Protein AF-A0A258QLQ8-F1 (afdb_monomer_lite)

Radius of gyration: 16.84 Å; chains: 1; bounding box: 37×33×63 Å

Sequence (157 aa):
RLNFAMDTLRATAEANAALDSVLHQFACALLNATERTAEQVVALVHQHFAVDAAQLIAIESLNHPTQHLLEGWLASRAPLCGRLSEAQRRALFGAALPDTGSAALIAIGSNLAKPRWILALGRITPDGFNPSQGTLFLTQIGELVTAYLTCEHTSAS

Foldseek 3Di:
DVVVVVVVVVVLVVVVVLLVVLLVVLLVLLVPDPDLDQVSLQVSCVVRDPFQDKGKAFLVPADPVLNVVCVVVLVVQAKDKFQDDPVNCCRPPNPSEDNLKIKIWGFAEDPVDRGGIIIITIDNHRCRGPCVSPRVSVVSSRVSSNCSNPPPPPPPD

Secondary structure (DSSP, 8-state):
-HHHHHHHHHHHHHHHHHHHHHHHHHHHHHHH-S---HHHHHHHHHHHS--SEEEEEEGGGS-HHHHHHHHHHHHH-PPEEEPPPHHHHHHHHTTSS-TT-EEEEEEES-TTS---EEEEEEESSTTTT-GGG-SHHHHHHHHHHHHHHH-------

Structure (mmCIF, N/CA/C/O backbone):
data_AF-A0A258QLQ8-F1
#
_entry.id   AF-A0A258QLQ8-F1
#
loop_
_atom_site.group_PDB
_atom_site.id
_atom_site.type_symbol
_atom_site.label_atom_id
_atom_site.label_alt_id
_atom_site.label_comp_id
_atom_site.label_asym_id
_atom_site.label_entity_id
_atom_site.label_seq_id
_atom_site.pdbx_PDB_ins_code
_atom_site.Cartn_x
_atom_site.Cartn_y
_atom_site.Cartn_z
_atom_site.occupancy
_atom_site.B_iso_or_equiv
_atom_site.auth_seq_id
_atom_site.auth_comp_id
_atom_site.auth_asym_id
_atom_site.auth_atom_id
_atom_site.pdbx_PDB_model_num
ATOM 1 N N . ARG A 1 1 ? -10.681 16.824 -34.901 1.00 41.22 1 ARG A N 1
ATOM 2 C CA . ARG A 1 1 ? -9.644 17.044 -33.859 1.00 41.22 1 ARG A CA 1
ATOM 3 C C . ARG A 1 1 ? -10.246 17.413 -32.494 1.00 41.22 1 ARG A C 1
ATOM 5 O O . ARG A 1 1 ? -9.791 16.824 -31.529 1.00 41.22 1 ARG A O 1
ATOM 12 N N . LEU A 1 2 ? -11.287 18.261 -32.395 1.00 35.50 2 LEU A N 1
ATOM 13 C CA . LEU A 1 2 ? -11.987 18.531 -31.118 1.00 35.50 2 LEU A CA 1
ATOM 14 C C . LEU A 1 2 ? -12.692 17.301 -30.499 1.00 35.50 2 LEU A C 1
ATOM 16 O O . LEU A 1 2 ? -12.556 17.077 -29.303 1.00 35.50 2 LEU A O 1
ATOM 20 N N . ASN A 1 3 ? -13.363 16.463 -31.300 1.00 26.86 3 ASN A N 1
ATOM 21 C CA . ASN A 1 3 ? -14.096 15.297 -30.770 1.00 26.86 3 ASN A CA 1
ATOM 22 C C . ASN A 1 3 ? -13.189 14.236 -30.123 1.00 26.86 3 ASN A C 1
ATOM 24 O O . ASN A 1 3 ? -13.559 13.656 -29.114 1.00 26.86 3 ASN A O 1
ATOM 28 N N . PHE A 1 4 ? -11.968 14.045 -30.635 1.00 31.41 4 PHE A N 1
ATOM 29 C CA . PHE A 1 4 ? -11.013 13.087 -30.063 1.00 31.41 4 PHE A CA 1
ATOM 30 C C . PHE A 1 4 ? -10.542 13.519 -28.664 1.00 31.41 4 PHE A C 1
ATOM 32 O O . PHE A 1 4 ? -10.452 12.704 -27.754 1.00 31.41 4 PHE A O 1
ATOM 39 N N . ALA A 1 5 ? -10.301 14.819 -28.463 1.00 33.91 5 ALA A N 1
ATOM 40 C CA . ALA A 1 5 ? -9.936 15.364 -27.156 1.00 33.91 5 ALA A CA 1
ATOM 41 C C . ALA A 1 5 ? -11.093 15.280 -26.143 1.00 33.91 5 ALA A C 1
ATOM 43 O O . ALA A 1 5 ? -10.852 14.994 -24.973 1.00 33.91 5 ALA A O 1
ATOM 44 N N . MET A 1 6 ? -12.343 15.464 -26.589 1.00 27.62 6 MET A N 1
ATOM 45 C CA . MET A 1 6 ? -13.520 15.300 -25.728 1.00 27.62 6 MET A CA 1
ATOM 46 C C . MET A 1 6 ? -13.779 13.837 -25.350 1.00 27.62 6 MET A C 1
ATOM 48 O O . MET A 1 6 ? -14.076 13.572 -24.190 1.00 27.62 6 MET A O 1
ATOM 52 N N . ASP A 1 7 ? -13.593 12.886 -26.269 1.00 34.19 7 ASP A N 1
ATOM 53 C CA . ASP A 1 7 ? -13.696 11.456 -25.947 1.00 34.19 7 ASP A CA 1
ATOM 54 C C . ASP A 1 7 ? -12.573 10.990 -25.009 1.00 34.19 7 ASP A C 1
ATOM 56 O O . ASP A 1 7 ? -12.815 10.181 -24.117 1.00 34.19 7 ASP A O 1
ATOM 60 N N . THR A 1 8 ? -11.367 11.555 -25.130 1.00 37.97 8 THR A N 1
ATOM 61 C CA . THR A 1 8 ? -10.243 11.225 -24.234 1.00 37.97 8 THR A CA 1
ATOM 62 C C . THR A 1 8 ? -10.459 11.806 -22.829 1.00 37.97 8 THR A C 1
ATOM 64 O O . THR A 1 8 ? -10.199 11.133 -21.832 1.00 37.97 8 THR A O 1
ATOM 67 N N . LEU A 1 9 ? -10.994 13.030 -22.724 1.00 41.09 9 LEU A N 1
ATOM 68 C CA . LEU A 1 9 ? -11.378 13.638 -21.443 1.00 41.09 9 LEU A CA 1
ATOM 69 C C . LEU A 1 9 ? -12.549 12.903 -20.785 1.00 41.09 9 LEU A C 1
ATOM 71 O O . LEU A 1 9 ? -12.525 12.699 -19.575 1.00 41.09 9 LEU A O 1
ATOM 75 N N . ARG A 1 10 ? -13.538 12.456 -21.567 1.00 34.94 10 ARG A N 1
ATOM 76 C CA . ARG A 1 10 ? -14.673 11.676 -21.062 1.00 34.94 10 ARG A CA 1
ATOM 77 C C . ARG A 1 10 ? -14.246 10.293 -20.579 1.00 34.94 10 ARG A C 1
ATOM 79 O O . ARG A 1 10 ? -14.634 9.910 -19.485 1.00 34.94 10 ARG A O 1
ATOM 86 N N . ALA A 1 11 ? -13.382 9.600 -21.321 1.00 50.91 11 ALA A N 1
ATOM 87 C CA . ALA A 1 11 ? -12.813 8.323 -20.888 1.00 50.91 11 ALA A CA 1
ATOM 88 C C . ALA A 1 11 ? -11.963 8.470 -19.612 1.00 50.91 11 ALA A C 1
ATOM 90 O O . ALA A 1 11 ? -12.010 7.614 -18.733 1.00 50.91 11 ALA A O 1
ATOM 91 N N . THR A 1 12 ? -11.233 9.583 -19.474 1.00 51.88 12 THR A N 1
ATOM 92 C CA . THR A 1 12 ? -10.486 9.900 -18.245 1.00 51.88 12 THR A CA 1
ATOM 93 C C . THR A 1 12 ? -11.435 10.214 -17.083 1.00 51.88 12 THR A C 1
ATOM 95 O O . THR A 1 12 ? -11.202 9.766 -15.968 1.00 51.88 12 THR A O 1
ATOM 98 N N . ALA A 1 13 ? -12.534 10.933 -17.328 1.00 49.56 13 ALA A N 1
ATOM 99 C CA . ALA A 1 13 ? -13.536 11.249 -16.311 1.00 49.56 13 ALA A CA 1
ATOM 100 C C . ALA A 1 13 ? -14.330 10.014 -15.850 1.00 49.56 13 ALA A C 1
ATOM 102 O O . ALA A 1 13 ? -14.574 9.867 -14.657 1.00 49.56 13 ALA A O 1
ATOM 103 N N . GLU A 1 14 ? -14.695 9.111 -16.763 1.00 56.72 14 GLU A N 1
ATOM 104 C CA . GLU A 1 14 ? -15.355 7.836 -16.447 1.00 56.72 14 GLU A CA 1
ATOM 105 C C . G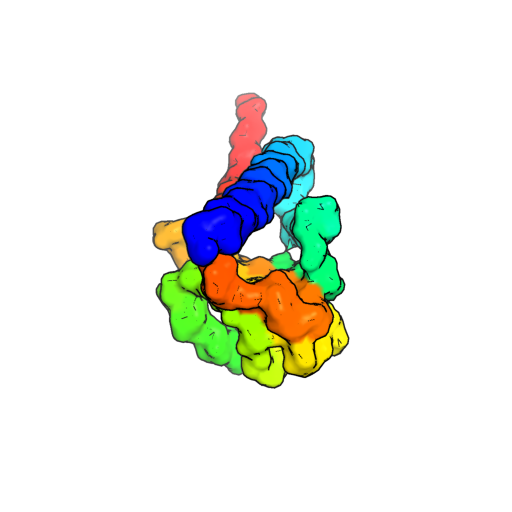LU A 1 14 ? -14.417 6.908 -15.654 1.00 56.72 14 GLU A C 1
ATOM 107 O O . GLU A 1 14 ? -14.839 6.307 -14.667 1.00 56.72 14 GLU A O 1
ATOM 112 N N . ALA A 1 15 ? -13.128 6.856 -16.014 1.00 59.44 15 ALA A N 1
ATOM 113 C CA . ALA A 1 15 ? -12.116 6.130 -15.247 1.00 59.44 15 ALA A CA 1
ATOM 114 C C . ALA A 1 15 ? -11.900 6.735 -13.847 1.00 59.44 15 ALA A C 1
ATOM 116 O O . ALA A 1 15 ? -11.839 5.997 -12.865 1.00 59.44 15 ALA A O 1
ATOM 117 N N . ASN A 1 16 ? -11.849 8.066 -13.740 1.00 59.16 16 ASN A N 1
ATOM 118 C CA . ASN A 1 16 ? -11.713 8.762 -12.459 1.00 59.16 16 ASN A CA 1
ATOM 119 C C . ASN A 1 16 ? -12.945 8.555 -11.565 1.00 59.16 16 ASN A C 1
ATOM 121 O O . ASN A 1 16 ? -12.791 8.247 -10.391 1.00 59.16 16 ASN A O 1
ATOM 125 N N . ALA A 1 17 ? -14.158 8.633 -12.118 1.00 60.97 17 ALA A N 1
ATOM 126 C CA . ALA A 1 17 ? -15.392 8.389 -11.372 1.00 60.97 17 ALA A CA 1
ATOM 127 C C . ALA A 1 17 ? -15.518 6.927 -10.905 1.00 60.97 17 ALA A C 1
ATOM 129 O O . ALA A 1 17 ? -16.023 6.660 -9.813 1.00 60.97 17 ALA A O 1
ATOM 130 N N . ALA A 1 18 ? -15.041 5.969 -11.708 1.00 69.00 18 ALA A N 1
ATOM 131 C CA . ALA A 1 18 ? -14.968 4.569 -11.300 1.00 69.00 18 ALA A CA 1
ATOM 132 C C . ALA A 1 18 ? -13.989 4.377 -10.128 1.00 69.00 18 ALA A C 1
ATOM 134 O O . ALA A 1 18 ? -14.325 3.697 -9.159 1.00 69.00 18 ALA A O 1
ATOM 135 N N . LEU A 1 19 ? -12.818 5.021 -10.181 1.00 71.12 19 LEU A N 1
ATOM 136 C CA . LEU A 1 19 ? -11.843 5.036 -9.086 1.00 71.12 19 LEU A CA 1
ATOM 137 C C . LEU A 1 19 ? -12.406 5.690 -7.815 1.00 71.12 19 LEU A C 1
ATOM 139 O O . LEU A 1 19 ? -12.256 5.121 -6.734 1.00 71.12 19 LEU A O 1
ATOM 143 N N . ASP A 1 20 ? -13.116 6.813 -7.937 1.00 76.06 20 ASP A N 1
ATOM 144 C CA . ASP A 1 20 ? -13.785 7.479 -6.811 1.00 76.06 20 ASP A CA 1
ATOM 145 C C . ASP A 1 20 ? -14.839 6.570 -6.159 1.00 76.06 20 ASP A C 1
ATOM 147 O O . ASP A 1 20 ? -14.914 6.470 -4.932 1.00 76.06 20 ASP A O 1
ATOM 151 N N . SER A 1 21 ? -15.637 5.860 -6.965 1.00 82.00 21 SER A N 1
ATOM 152 C CA . SER A 1 21 ? -16.639 4.917 -6.455 1.00 82.00 21 SER A CA 1
ATOM 153 C C . SER A 1 21 ? -15.996 3.742 -5.716 1.00 82.00 21 SER A C 1
ATOM 155 O O . SER A 1 21 ? -16.449 3.376 -4.630 1.00 82.00 21 SER A O 1
ATOM 157 N N . VAL A 1 22 ? -14.914 3.179 -6.263 1.00 84.88 22 VAL A N 1
ATOM 158 C CA . VAL A 1 22 ? -14.160 2.094 -5.618 1.00 84.88 22 VAL A CA 1
ATOM 159 C C . VAL A 1 22 ? -13.546 2.567 -4.302 1.00 84.88 22 VAL A C 1
ATOM 161 O O . VAL A 1 22 ? -13.663 1.871 -3.293 1.00 84.88 22 VAL A O 1
ATOM 164 N N . LEU A 1 23 ? -12.951 3.764 -4.276 1.00 87.12 23 LEU A N 1
ATOM 165 C CA . LEU A 1 23 ? -12.383 4.341 -3.058 1.00 87.12 23 LEU A CA 1
ATOM 166 C C . LEU A 1 23 ? -13.459 4.559 -1.987 1.00 87.12 23 LEU A C 1
ATOM 168 O O . LEU A 1 23 ? -13.241 4.238 -0.819 1.00 87.12 23 LEU A O 1
ATOM 172 N N . HIS A 1 24 ? -14.632 5.059 -2.381 1.00 88.44 24 HIS A N 1
ATOM 173 C CA . HIS A 1 24 ? -15.764 5.220 -1.475 1.00 88.44 24 HIS A CA 1
ATOM 174 C C . HIS A 1 24 ? -16.217 3.878 -0.883 1.00 88.44 24 HIS A C 1
ATOM 176 O O . HIS A 1 24 ? -16.367 3.760 0.332 1.00 88.44 24 HIS A O 1
ATOM 182 N N . GLN A 1 25 ? -16.379 2.847 -1.718 1.00 89.56 25 GLN A N 1
ATOM 183 C CA . GLN A 1 25 ? -16.751 1.506 -1.258 1.00 89.56 25 GLN A CA 1
ATOM 184 C C . GLN A 1 25 ? -15.706 0.921 -0.305 1.00 89.56 25 GLN A C 1
ATOM 186 O O . GLN A 1 25 ? -16.071 0.372 0.733 1.00 89.56 25 GLN A O 1
ATOM 191 N N . PHE A 1 26 ? -14.420 1.094 -0.615 1.00 92.56 26 PHE A N 1
ATOM 192 C CA . PHE A 1 26 ? -13.323 0.674 0.250 1.00 92.56 26 PHE A CA 1
ATOM 193 C C . PHE A 1 26 ? -13.357 1.393 1.606 1.00 92.56 26 PHE A C 1
ATOM 195 O O . PHE A 1 26 ? -13.236 0.749 2.647 1.00 92.56 26 PHE A O 1
ATOM 202 N N . ALA A 1 27 ? -13.599 2.708 1.622 1.00 92.44 27 ALA A N 1
ATOM 203 C CA . ALA A 1 27 ? -13.757 3.470 2.859 1.00 92.44 27 ALA A CA 1
ATOM 204 C C . ALA A 1 27 ? -14.942 2.959 3.697 1.00 92.44 27 ALA A C 1
ATOM 206 O O . ALA A 1 27 ? -14.798 2.737 4.899 1.00 92.44 27 ALA A O 1
ATOM 207 N N . CYS A 1 28 ? -16.097 2.708 3.073 1.00 93.81 28 CYS A N 1
ATOM 208 C CA . CYS A 1 28 ? -17.246 2.109 3.752 1.00 93.81 28 CYS A CA 1
ATOM 209 C C . CYS A 1 28 ? -16.926 0.716 4.313 1.00 93.81 28 CYS A C 1
ATOM 211 O O . CYS A 1 28 ? -17.336 0.398 5.428 1.00 93.81 28 CYS A O 1
ATOM 213 N N . ALA A 1 29 ? -16.186 -0.110 3.574 1.00 92.81 29 ALA A N 1
ATOM 214 C CA . ALA A 1 29 ? -15.802 -1.441 4.025 1.00 92.81 29 ALA A CA 1
ATOM 215 C C . ALA A 1 29 ? -14.840 -1.392 5.222 1.00 92.81 29 ALA A C 1
ATOM 217 O O . ALA A 1 29 ? -15.030 -2.138 6.180 1.00 92.81 29 ALA A O 1
ATOM 218 N N . LEU A 1 30 ? -13.877 -0.462 5.224 1.00 92.69 30 LEU A N 1
ATOM 219 C CA . LEU A 1 30 ? -13.015 -0.205 6.382 1.00 92.69 30 LEU A CA 1
ATOM 220 C C . LEU A 1 30 ? -13.831 0.230 7.605 1.00 92.69 30 LEU A C 1
ATOM 222 O O . LEU A 1 30 ? -13.621 -0.285 8.697 1.00 92.69 30 LEU A O 1
ATOM 226 N N . LEU A 1 31 ? -14.789 1.146 7.444 1.00 90.94 31 LEU A N 1
ATOM 227 C CA . LEU A 1 31 ? -15.619 1.616 8.561 1.00 90.94 31 LEU A CA 1
ATOM 228 C C . LEU A 1 31 ? -16.496 0.508 9.161 1.00 90.94 31 LEU A C 1
ATOM 230 O O . LEU A 1 31 ? -16.700 0.483 10.373 1.00 90.94 31 LEU A O 1
ATOM 234 N N . ASN A 1 32 ? -16.993 -0.407 8.327 1.00 91.25 32 ASN A N 1
ATOM 235 C CA . ASN A 1 32 ? -17.849 -1.514 8.755 1.00 91.25 32 ASN A CA 1
ATOM 236 C C . ASN A 1 32 ? -17.070 -2.739 9.259 1.00 91.25 32 ASN A C 1
ATOM 238 O O . ASN A 1 32 ? -17.667 -3.646 9.840 1.00 91.25 32 ASN A O 1
ATOM 242 N N . ALA A 1 33 ? -15.757 -2.799 9.035 1.00 90.38 33 ALA A N 1
ATOM 243 C CA . ALA A 1 33 ? -14.943 -3.921 9.473 1.00 90.38 33 ALA A CA 1
ATOM 244 C C . ALA A 1 33 ? -14.733 -3.888 10.995 1.00 90.38 33 ALA A C 1
ATOM 246 O O . ALA A 1 33 ? -14.215 -2.921 11.558 1.00 90.38 33 ALA A O 1
ATOM 247 N N . THR A 1 34 ? -15.104 -4.983 11.656 1.00 83.94 34 THR A N 1
ATOM 248 C CA . THR A 1 34 ? -15.010 -5.143 13.114 1.00 83.94 34 THR A CA 1
ATOM 249 C C . THR A 1 34 ? -13.579 -5.379 13.595 1.00 83.94 34 THR A C 1
ATOM 251 O O . THR A 1 34 ? -13.207 -4.913 14.671 1.00 83.94 34 THR A O 1
ATOM 254 N N . GLU A 1 35 ? -12.763 -6.074 12.801 1.00 86.44 35 GLU A N 1
ATOM 255 C CA . GLU A 1 35 ? -11.393 -6.461 13.152 1.00 86.44 35 GLU A CA 1
ATOM 256 C C . GLU A 1 35 ? -10.359 -5.547 12.498 1.00 86.44 35 GLU A C 1
ATOM 258 O O . GLU A 1 35 ? -10.121 -5.648 11.304 1.00 86.44 35 GLU A O 1
ATOM 263 N N . ARG A 1 36 ? -9.692 -4.685 13.272 1.00 86.88 36 ARG A N 1
ATOM 264 C CA . ARG A 1 36 ? -8.677 -3.743 12.762 1.00 86.88 36 ARG A CA 1
ATOM 265 C C . ARG A 1 36 ? -7.284 -4.362 12.704 1.00 86.88 36 ARG A C 1
ATOM 267 O O . ARG A 1 36 ? -6.385 -3.955 13.435 1.00 86.88 36 ARG A O 1
ATOM 274 N N . THR A 1 37 ? -7.120 -5.372 11.858 1.00 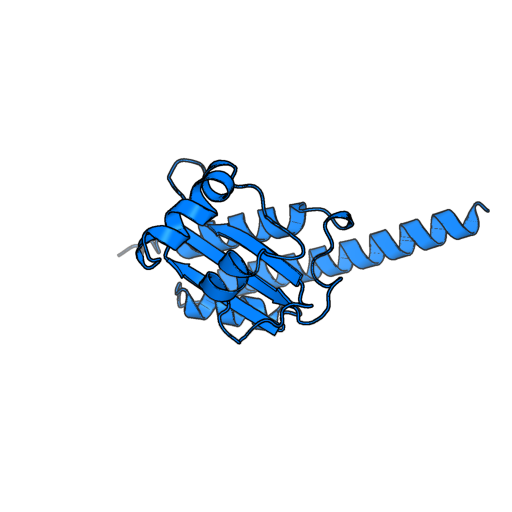91.06 37 THR A N 1
ATOM 275 C CA . THR A 1 37 ? -5.863 -6.122 11.705 1.00 91.06 37 THR A CA 1
ATOM 276 C C . THR A 1 37 ? -5.198 -5.855 10.358 1.00 91.06 37 THR A C 1
ATOM 278 O O . THR A 1 37 ? -5.809 -5.313 9.431 1.00 91.06 37 THR A O 1
ATOM 281 N N . ALA A 1 38 ? -3.921 -6.228 10.239 1.00 90.88 38 ALA A N 1
ATOM 282 C CA . ALA A 1 38 ? -3.196 -6.072 8.986 1.00 90.88 38 ALA A CA 1
ATOM 283 C C . ALA A 1 38 ? -3.761 -6.994 7.893 1.00 90.88 38 ALA A C 1
ATOM 285 O O . ALA A 1 38 ? -3.886 -6.604 6.731 1.00 90.88 38 ALA A O 1
ATOM 286 N N . GLU A 1 39 ? -4.171 -8.192 8.296 1.00 92.69 39 GLU A N 1
ATOM 287 C CA . GLU A 1 39 ? -4.803 -9.205 7.462 1.00 92.69 39 GLU A CA 1
ATOM 288 C C . GLU A 1 39 ? -6.134 -8.697 6.901 1.00 92.69 39 GLU A C 1
ATOM 290 O O . GLU A 1 39 ? -6.400 -8.861 5.709 1.00 92.69 39 GLU A O 1
ATOM 295 N N . GLN A 1 40 ? -6.936 -8.009 7.723 1.00 94.19 40 GLN A N 1
ATOM 296 C CA . GLN A 1 40 ? -8.203 -7.434 7.278 1.00 94.19 40 GLN A CA 1
ATOM 297 C C . GLN A 1 40 ? -7.995 -6.326 6.239 1.00 94.19 40 GLN A C 1
ATOM 299 O O . GLN A 1 40 ? -8.723 -6.275 5.248 1.00 94.19 40 GLN A O 1
ATOM 304 N N . VAL A 1 41 ? -6.983 -5.467 6.411 1.00 94.06 41 VAL A N 1
ATOM 305 C CA . VAL A 1 41 ? -6.637 -4.452 5.399 1.00 94.06 41 VAL A CA 1
ATOM 306 C C . VAL A 1 41 ? -6.295 -5.118 4.068 1.00 94.06 41 VAL A C 1
ATOM 308 O O . VAL A 1 41 ? -6.820 -4.714 3.032 1.00 94.06 41 VAL A O 1
ATOM 311 N N . VAL A 1 42 ? -5.453 -6.154 4.085 1.00 94.31 42 VAL A N 1
ATOM 312 C CA . VAL A 1 42 ? -5.063 -6.890 2.871 1.00 94.31 42 VAL A CA 1
ATOM 313 C C . VAL A 1 42 ? -6.277 -7.554 2.213 1.00 94.31 42 VAL A C 1
ATOM 315 O O . VAL A 1 42 ? -6.438 -7.461 0.995 1.00 94.31 42 VAL A O 1
ATOM 318 N N . ALA A 1 43 ? -7.169 -8.162 2.999 1.00 94.06 43 ALA A N 1
ATOM 319 C CA . ALA A 1 43 ? -8.395 -8.770 2.490 1.00 94.06 43 ALA A CA 1
ATOM 320 C C . ALA A 1 43 ? -9.308 -7.741 1.803 1.00 94.06 43 ALA A C 1
ATOM 322 O O . ALA A 1 43 ? -9.750 -7.966 0.677 1.00 94.06 43 ALA A O 1
ATOM 323 N N . LEU A 1 44 ? -9.542 -6.588 2.438 1.00 93.19 44 LEU A N 1
ATOM 324 C CA . LEU A 1 44 ? -10.342 -5.503 1.863 1.00 93.19 44 LEU A CA 1
ATOM 325 C C . LEU A 1 44 ? -9.699 -4.926 0.599 1.00 93.19 44 LEU A C 1
ATOM 327 O O . LEU A 1 44 ? -10.391 -4.628 -0.372 1.00 93.19 44 LEU A O 1
ATOM 331 N N . VAL A 1 45 ? -8.371 -4.811 0.573 1.00 92.06 45 VAL A N 1
ATOM 332 C CA . VAL A 1 45 ? -7.650 -4.371 -0.623 1.00 92.06 45 VAL A CA 1
ATOM 333 C C . VAL A 1 45 ? -7.903 -5.323 -1.795 1.00 92.06 45 VAL A C 1
ATOM 335 O O . VAL A 1 45 ? -8.246 -4.859 -2.879 1.00 92.06 45 VAL A O 1
ATOM 338 N N . HIS A 1 46 ? -7.806 -6.638 -1.584 1.00 90.12 46 HIS A N 1
ATOM 339 C CA . HIS A 1 46 ? -8.090 -7.626 -2.631 1.00 90.12 46 HIS A CA 1
ATOM 340 C C . HIS A 1 46 ? -9.564 -7.657 -3.067 1.00 90.12 46 HIS A C 1
ATOM 342 O O . HIS A 1 46 ? -9.852 -8.025 -4.203 1.00 90.12 46 HIS A O 1
ATOM 348 N N . GLN A 1 47 ? -10.500 -7.280 -2.192 1.00 89.75 47 GLN A N 1
ATOM 349 C CA . GLN A 1 47 ? -11.928 -7.216 -2.527 1.00 89.75 47 GLN A CA 1
ATOM 350 C C . GLN A 1 47 ? -12.281 -6.012 -3.407 1.00 89.75 47 GLN A C 1
ATOM 352 O O . GLN A 1 47 ? -13.177 -6.114 -4.244 1.00 89.75 47 GLN A O 1
ATOM 357 N N . HIS A 1 48 ? -11.599 -4.880 -3.220 1.00 87.12 48 HIS A N 1
ATOM 358 C CA . HIS A 1 48 ? -11.955 -3.621 -3.880 1.00 87.12 48 HIS A CA 1
ATOM 359 C C . HIS A 1 48 ? -11.022 -3.230 -5.029 1.00 87.12 48 HIS A C 1
ATOM 361 O O . HIS A 1 48 ? -11.455 -2.552 -5.958 1.00 87.12 48 HIS A O 1
ATOM 367 N N . PHE A 1 49 ? -9.759 -3.657 -5.004 1.00 85.12 49 PHE A N 1
ATOM 368 C CA . PHE A 1 49 ? -8.767 -3.281 -6.007 1.00 85.12 49 PHE A CA 1
ATOM 369 C C . PHE A 1 49 ? -8.286 -4.497 -6.796 1.00 85.12 49 PHE A C 1
ATOM 371 O O . PHE A 1 49 ? -8.041 -5.570 -6.249 1.00 85.12 49 PHE A O 1
ATOM 378 N N . ALA A 1 50 ? -8.085 -4.308 -8.101 1.00 83.62 50 ALA A N 1
ATOM 379 C CA . ALA A 1 50 ? -7.518 -5.328 -8.976 1.00 83.62 50 ALA A CA 1
ATOM 380 C C . ALA A 1 50 ? -6.000 -5.445 -8.754 1.00 83.62 50 ALA A C 1
ATOM 382 O O . ALA A 1 50 ? -5.207 -4.897 -9.521 1.00 83.62 50 ALA A O 1
ATOM 383 N N . VAL A 1 51 ? -5.600 -6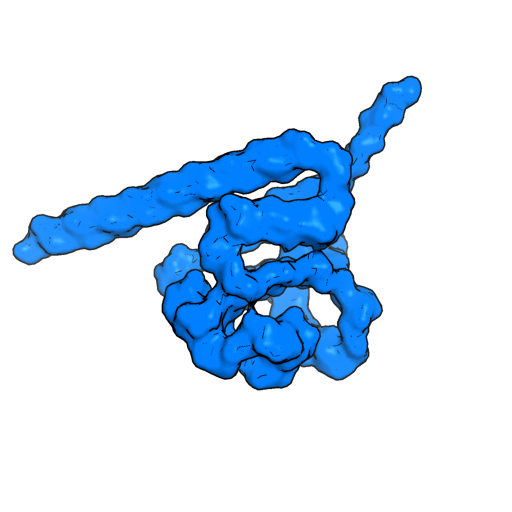.137 -7.687 1.00 87.38 51 VAL A N 1
ATOM 384 C CA . VAL A 1 51 ? -4.199 -6.397 -7.331 1.00 87.38 51 VAL A CA 1
ATOM 385 C C . VAL A 1 51 ? -3.925 -7.895 -7.265 1.00 87.38 51 VAL A C 1
ATOM 387 O O . VAL A 1 51 ? -4.724 -8.662 -6.731 1.00 87.38 51 VAL A O 1
ATOM 390 N N . ASP A 1 52 ? -2.778 -8.303 -7.800 1.00 88.25 52 ASP A N 1
ATOM 391 C CA . ASP A 1 52 ? -2.348 -9.705 -7.826 1.00 88.25 52 ASP A CA 1
ATOM 392 C C . ASP A 1 52 ? -1.595 -10.086 -6.543 1.00 88.25 52 ASP A C 1
ATOM 394 O O . ASP A 1 52 ? -1.600 -11.239 -6.122 1.00 88.25 52 ASP A O 1
ATOM 398 N N . ALA A 1 53 ? -0.967 -9.103 -5.894 1.00 90.50 53 ALA A N 1
ATOM 399 C CA . ALA A 1 53 ? -0.314 -9.259 -4.603 1.00 90.50 53 ALA A CA 1
ATOM 400 C C . ALA A 1 53 ? -0.582 -8.030 -3.728 1.00 90.50 53 ALA A C 1
ATOM 402 O O . ALA A 1 53 ? -0.423 -6.901 -4.189 1.00 90.50 53 ALA A O 1
ATOM 403 N N . ALA A 1 54 ? -0.941 -8.229 -2.462 1.00 93.38 54 ALA A N 1
ATOM 404 C CA . ALA A 1 54 ? -1.018 -7.155 -1.479 1.00 93.38 54 ALA A CA 1
ATOM 405 C C . ALA A 1 54 ? -0.461 -7.620 -0.134 1.00 93.38 54 ALA A C 1
ATOM 407 O O . ALA A 1 54 ? -0.704 -8.747 0.293 1.00 93.38 54 ALA A O 1
ATOM 408 N N . GLN A 1 55 ? 0.308 -6.756 0.526 1.00 94.25 55 GLN A N 1
ATOM 409 C CA . GLN A 1 55 ? 0.875 -7.019 1.846 1.00 94.25 55 GLN A CA 1
ATOM 410 C C . GLN A 1 55 ? 0.917 -5.740 2.673 1.00 94.25 55 GLN A C 1
ATOM 412 O O . GLN A 1 55 ? 1.236 -4.670 2.153 1.00 94.25 55 GLN A O 1
ATOM 417 N N . LEU A 1 56 ? 0.649 -5.863 3.971 1.00 95.06 56 LEU A N 1
ATOM 418 C CA . LEU A 1 56 ? 0.848 -4.797 4.943 1.00 95.06 56 LEU A CA 1
ATOM 419 C C . LEU A 1 56 ? 1.970 -5.210 5.898 1.00 95.06 56 LEU A C 1
ATOM 421 O O . LEU A 1 56 ? 1.801 -6.082 6.744 1.00 95.06 56 LEU A O 1
ATOM 425 N N . ILE A 1 57 ? 3.141 -4.607 5.717 1.00 94.25 57 ILE A N 1
ATOM 426 C CA . ILE A 1 57 ? 4.393 -5.057 6.326 1.00 94.25 57 ILE A CA 1
ATOM 427 C C . ILE A 1 57 ? 4.780 -4.099 7.447 1.00 94.25 57 ILE A C 1
ATOM 429 O O . ILE A 1 57 ? 4.913 -2.897 7.212 1.00 94.25 57 ILE A O 1
ATOM 433 N N . ALA A 1 58 ? 4.993 -4.615 8.658 1.00 93.25 58 ALA A N 1
ATOM 434 C CA . ALA A 1 58 ? 5.511 -3.814 9.764 1.00 93.25 58 ALA A CA 1
ATOM 435 C C . ALA A 1 58 ? 6.971 -3.438 9.482 1.00 93.25 58 ALA A C 1
ATOM 437 O O . ALA A 1 58 ? 7.803 -4.316 9.251 1.00 93.25 58 ALA A O 1
ATOM 438 N N . ILE A 1 59 ? 7.313 -2.150 9.535 1.00 91.94 59 ILE A N 1
ATOM 439 C CA . ILE A 1 59 ? 8.676 -1.683 9.223 1.00 91.94 59 ILE A CA 1
ATOM 440 C C . ILE A 1 59 ? 9.701 -2.285 10.192 1.00 91.94 59 ILE A C 1
ATOM 442 O O . ILE A 1 59 ? 10.795 -2.653 9.778 1.00 91.94 59 ILE A O 1
ATOM 446 N N . GLU A 1 60 ? 9.324 -2.468 11.457 1.00 91.31 60 GLU A N 1
ATOM 447 C CA . GLU A 1 60 ? 10.167 -3.101 12.481 1.00 91.31 60 GLU A CA 1
ATOM 448 C C . GLU A 1 60 ? 10.464 -4.584 12.211 1.00 91.31 60 GLU A C 1
ATOM 450 O O . GLU A 1 60 ? 11.478 -5.096 12.678 1.00 91.31 60 GLU A O 1
ATOM 455 N N . SER A 1 61 ? 9.616 -5.265 11.432 1.00 91.25 61 SER A N 1
ATOM 456 C CA . SER A 1 61 ? 9.820 -6.671 11.058 1.00 91.25 61 SER A CA 1
ATOM 457 C C . SER A 1 61 ? 10.805 -6.848 9.898 1.00 91.25 61 SER A C 1
ATOM 459 O O . SER A 1 61 ? 11.306 -7.950 9.667 1.00 91.25 61 SER A O 1
ATOM 461 N N . LEU A 1 62 ? 11.107 -5.773 9.162 1.00 90.56 62 LEU A N 1
ATOM 462 C CA . LEU A 1 62 ? 12.053 -5.812 8.053 1.00 90.56 62 LEU A CA 1
ATOM 463 C C . LEU A 1 62 ? 13.482 -5.965 8.570 1.00 90.56 62 LEU A C 1
ATOM 465 O O . LEU A 1 62 ? 13.872 -5.358 9.566 1.00 90.56 62 LEU A O 1
ATOM 469 N N . ASN A 1 63 ? 14.309 -6.712 7.841 1.00 90.50 63 ASN A N 1
ATOM 470 C CA . ASN A 1 63 ? 15.736 -6.771 8.140 1.00 90.50 63 ASN A CA 1
ATOM 471 C C . ASN A 1 63 ? 16.418 -5.403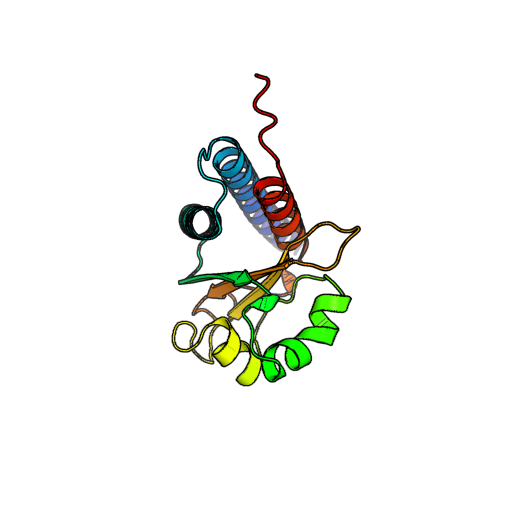 7.915 1.00 90.50 63 ASN A C 1
ATOM 473 O O . ASN A 1 63 ? 15.976 -4.585 7.104 1.00 90.50 63 ASN A O 1
ATOM 477 N N . HIS A 1 64 ? 17.531 -5.170 8.614 1.00 89.62 64 HIS A N 1
ATOM 478 C CA . HIS A 1 64 ? 18.254 -3.895 8.565 1.00 89.62 64 HIS A CA 1
ATOM 479 C C . HIS A 1 64 ? 18.674 -3.462 7.140 1.00 89.62 64 HIS A C 1
ATOM 481 O O . HIS A 1 64 ? 18.534 -2.280 6.819 1.00 89.62 64 HIS A O 1
ATOM 487 N N . PRO A 1 65 ? 19.134 -4.363 6.243 1.00 90.00 65 PRO A N 1
ATOM 488 C CA . PRO A 1 65 ? 19.430 -3.988 4.858 1.00 90.00 65 PRO A CA 1
ATOM 489 C C . PRO A 1 65 ? 18.209 -3.468 4.087 1.00 90.00 65 PRO A C 1
ATOM 491 O O . PRO A 1 65 ? 18.319 -2.493 3.349 1.00 90.00 65 PRO A O 1
ATOM 494 N N . THR A 1 66 ? 17.040 -4.088 4.271 1.00 89.94 66 THR A N 1
ATOM 495 C CA . THR A 1 66 ? 15.799 -3.670 3.598 1.00 89.94 66 THR A CA 1
ATOM 496 C C . THR A 1 66 ? 15.297 -2.341 4.146 1.00 89.94 66 THR A C 1
ATOM 498 O O . THR A 1 66 ? 14.874 -1.488 3.370 1.00 89.94 66 THR A O 1
ATOM 501 N N . GLN A 1 67 ? 15.381 -2.135 5.464 1.00 90.25 67 GLN A N 1
ATOM 502 C CA . GLN A 1 67 ? 15.031 -0.847 6.067 1.00 90.25 67 GLN A CA 1
ATOM 503 C C . GLN A 1 67 ? 15.885 0.283 5.482 1.00 90.25 67 GLN A C 1
ATOM 505 O O . GLN A 1 67 ? 15.337 1.293 5.052 1.00 90.25 67 GLN A O 1
ATOM 510 N N . HIS A 1 68 ? 17.204 0.083 5.379 1.00 90.81 68 HIS A N 1
ATOM 511 C CA . HIS A 1 68 ? 18.107 1.081 4.802 1.00 90.81 68 HIS A CA 1
ATOM 512 C C . HIS A 1 68 ? 17.834 1.330 3.308 1.00 90.81 68 HIS A C 1
ATOM 514 O O . HIS A 1 68 ? 17.815 2.473 2.860 1.00 90.81 68 HIS A O 1
ATOM 520 N N . LEU A 1 69 ? 17.527 0.278 2.539 1.00 90.31 69 LEU A N 1
ATOM 521 C CA . LEU A 1 69 ? 17.143 0.388 1.125 1.00 90.31 69 LEU A CA 1
ATOM 522 C C . LEU A 1 69 ? 15.883 1.247 0.908 1.00 90.31 69 LEU A C 1
ATOM 524 O O . LEU A 1 69 ? 15.735 1.878 -0.139 1.00 90.31 69 LEU A O 1
ATOM 528 N N . LEU A 1 70 ? 14.964 1.249 1.874 1.00 90.81 70 LEU A N 1
ATOM 529 C CA . LEU A 1 70 ? 13.688 1.964 1.805 1.00 90.81 70 LEU A CA 1
ATOM 530 C C . LEU A 1 70 ? 13.701 3.299 2.562 1.00 90.81 70 LEU A C 1
ATOM 532 O O . LEU A 1 70 ? 12.747 4.062 2.442 1.00 90.81 70 LEU A O 1
ATOM 536 N N . GLU A 1 71 ? 14.766 3.610 3.301 1.00 89.75 71 GLU A N 1
ATOM 537 C CA . GLU A 1 71 ? 14.851 4.754 4.216 1.00 89.75 71 GLU A CA 1
ATOM 538 C C . GLU A 1 71 ? 14.573 6.093 3.520 1.00 89.75 71 GLU A C 1
ATOM 540 O O . GLU A 1 71 ? 13.738 6.873 3.980 1.00 89.75 71 GLU A O 1
ATOM 545 N N . GLY A 1 72 ? 15.204 6.334 2.366 1.00 88.94 72 GLY A N 1
ATOM 546 C CA . GLY A 1 72 ? 15.000 7.567 1.599 1.00 88.94 72 GLY A CA 1
ATOM 547 C C . GLY A 1 72 ? 13.564 7.733 1.088 1.00 88.94 72 GLY A C 1
ATOM 548 O O . GLY A 1 72 ? 13.036 8.844 1.065 1.00 88.94 72 GLY A O 1
ATOM 549 N N . TRP A 1 73 ? 12.902 6.631 0.726 1.00 90.56 73 TRP A N 1
ATOM 550 C CA . TRP A 1 73 ? 11.497 6.647 0.313 1.00 90.56 73 TRP A CA 1
ATOM 551 C C . TRP A 1 73 ? 10.553 6.827 1.514 1.00 90.56 73 TRP A C 1
ATOM 553 O O . TRP A 1 73 ? 9.653 7.662 1.473 1.00 90.56 73 TRP A O 1
ATOM 563 N N . LEU A 1 74 ? 10.798 6.120 2.620 1.00 90.12 74 LEU A N 1
ATOM 564 C CA . LEU A 1 74 ? 10.031 6.269 3.861 1.00 90.12 74 LEU A CA 1
ATOM 565 C C . LEU A 1 74 ? 10.089 7.705 4.402 1.00 90.12 74 LEU A C 1
ATOM 567 O O . LEU A 1 74 ? 9.102 8.192 4.954 1.00 90.12 74 LEU A O 1
ATOM 571 N N . ALA A 1 75 ? 11.219 8.394 4.218 1.00 87.19 75 ALA A N 1
ATOM 572 C CA . ALA A 1 75 ? 11.379 9.794 4.594 1.00 87.19 75 ALA A CA 1
ATOM 573 C C . ALA A 1 75 ? 10.525 10.749 3.740 1.00 87.19 75 ALA A C 1
ATOM 575 O O . ALA A 1 75 ? 10.013 11.733 4.273 1.00 87.19 75 ALA A O 1
ATOM 576 N N . SER A 1 76 ? 10.340 10.466 2.443 1.00 85.94 76 SER A N 1
ATOM 577 C CA . SER A 1 76 ? 9.540 11.322 1.554 1.00 85.94 76 SER A CA 1
ATOM 578 C C . SER A 1 76 ? 8.033 11.166 1.767 1.00 85.94 76 SER A C 1
ATOM 580 O O . SER A 1 76 ? 7.284 12.096 1.476 1.00 85.94 76 SER A O 1
ATOM 582 N N . ARG A 1 77 ? 7.590 9.998 2.262 1.00 82.75 77 ARG A N 1
ATOM 583 C CA . ARG A 1 77 ? 6.178 9.597 2.449 1.00 82.75 77 ARG A CA 1
ATOM 584 C C . ARG A 1 77 ? 5.314 9.636 1.184 1.00 82.75 77 ARG A C 1
ATOM 586 O O . ARG A 1 77 ? 4.117 9.368 1.255 1.00 82.75 77 ARG A O 1
ATOM 593 N N . ALA A 1 78 ? 5.893 9.947 0.030 1.00 86.38 78 ALA A N 1
ATOM 594 C CA . ALA A 1 78 ? 5.176 9.953 -1.230 1.00 86.38 78 ALA A CA 1
ATOM 595 C C . ALA A 1 78 ? 4.938 8.506 -1.690 1.00 86.38 78 ALA A C 1
ATOM 597 O O . ALA A 1 78 ? 5.865 7.693 -1.610 1.00 86.38 78 ALA A O 1
ATOM 598 N N . PRO A 1 79 ? 3.748 8.160 -2.209 1.00 87.69 79 PRO A N 1
ATOM 599 C CA . PRO A 1 79 ? 3.541 6.854 -2.817 1.00 87.69 79 PRO A CA 1
ATOM 600 C C . PRO A 1 79 ? 4.558 6.604 -3.937 1.00 87.69 79 PRO A C 1
ATOM 602 O O . PRO A 1 79 ? 4.767 7.458 -4.801 1.00 87.69 79 PRO A O 1
ATOM 605 N N . LEU A 1 80 ? 5.192 5.433 -3.929 1.00 88.06 80 LEU A N 1
ATOM 606 C CA . LEU A 1 80 ? 6.068 4.989 -5.015 1.00 88.06 80 LEU A CA 1
ATOM 607 C C . LEU A 1 80 ? 5.242 4.144 -5.978 1.00 88.06 80 LEU A C 1
ATOM 609 O O . LEU A 1 80 ? 4.580 3.219 -5.524 1.00 88.06 80 LEU A O 1
ATOM 613 N N . CYS A 1 81 ? 5.300 4.423 -7.280 1.00 86.00 81 CYS A N 1
ATOM 614 C CA . CYS A 1 81 ? 4.572 3.666 -8.303 1.00 86.00 81 CYS A CA 1
ATOM 615 C C . CYS A 1 81 ? 5.506 3.191 -9.412 1.00 86.00 81 CYS A C 1
ATOM 617 O O . CYS A 1 81 ? 6.457 3.889 -9.771 1.00 86.00 81 CYS A O 1
ATOM 619 N N . GLY A 1 82 ? 5.181 2.047 -10.006 1.00 82.94 82 GLY A N 1
ATOM 620 C CA . GLY A 1 82 ? 5.848 1.516 -11.188 1.00 82.94 82 GLY A CA 1
ATOM 621 C C . GLY A 1 82 ? 6.716 0.302 -10.875 1.00 82.94 82 GLY A C 1
ATOM 622 O O . GLY A 1 82 ? 6.379 -0.525 -10.030 1.00 82.94 82 GLY A O 1
ATOM 623 N N . ARG A 1 83 ? 7.826 0.146 -11.599 1.00 84.69 83 ARG A N 1
ATOM 624 C CA . ARG A 1 83 ? 8.714 -1.011 -11.429 1.00 84.69 83 ARG A CA 1
ATOM 625 C C . ARG A 1 83 ? 9.656 -0.792 -10.251 1.00 84.69 83 ARG A C 1
ATOM 627 O O . ARG A 1 83 ? 10.386 0.194 -10.207 1.00 84.69 83 ARG A O 1
ATOM 634 N N . LEU A 1 84 ? 9.658 -1.743 -9.324 1.00 86.75 84 LEU A N 1
ATOM 635 C CA . LEU A 1 84 ? 10.613 -1.780 -8.220 1.00 86.75 84 LEU A CA 1
ATOM 636 C C . LEU A 1 84 ? 11.962 -2.317 -8.691 1.00 86.75 84 LEU A C 1
ATOM 638 O O . LEU A 1 84 ? 12.032 -3.120 -9.623 1.00 86.75 84 LEU A O 1
ATOM 642 N N . SER A 1 85 ? 13.031 -1.925 -7.998 1.00 88.69 85 SER A N 1
ATOM 643 C CA . SER A 1 85 ? 14.314 -2.617 -8.147 1.00 88.69 85 SER A CA 1
ATOM 644 C C . SER A 1 85 ? 14.181 -4.081 -7.708 1.00 88.69 85 SER A C 1
ATOM 646 O O . SER A 1 85 ? 13.373 -4.400 -6.834 1.00 88.69 85 SER A O 1
ATOM 648 N N . GLU A 1 86 ? 15.001 -4.978 -8.263 1.00 88.88 86 GLU A N 1
ATOM 649 C CA . GLU A 1 86 ? 14.995 -6.405 -7.898 1.00 88.88 86 GLU A CA 1
ATOM 650 C C . GLU A 1 86 ? 15.145 -6.612 -6.381 1.00 88.88 86 GLU A C 1
ATOM 652 O O . GLU A 1 86 ? 14.457 -7.443 -5.788 1.00 88.88 86 GLU A O 1
ATOM 657 N N . ALA A 1 87 ? 15.998 -5.811 -5.732 1.00 88.19 87 ALA A N 1
ATOM 658 C CA . ALA A 1 87 ? 16.207 -5.856 -4.289 1.00 88.19 87 ALA A CA 1
ATOM 659 C C . ALA A 1 87 ? 14.931 -5.495 -3.506 1.00 88.19 87 ALA A C 1
ATOM 661 O O . ALA A 1 87 ? 14.529 -6.254 -2.627 1.00 88.19 87 ALA A O 1
ATOM 662 N N . GLN A 1 88 ? 14.257 -4.393 -3.857 1.00 90.31 88 GLN A N 1
ATOM 663 C CA . GLN A 1 88 ? 12.994 -3.987 -3.223 1.00 90.31 88 GLN A CA 1
ATOM 664 C C . GLN A 1 88 ? 11.875 -4.995 -3.505 1.00 90.31 88 GLN A C 1
ATOM 666 O O . GLN A 1 88 ? 11.139 -5.369 -2.595 1.00 90.31 88 GLN A O 1
ATOM 671 N N . ARG A 1 89 ? 11.769 -5.475 -4.751 1.00 92.00 89 ARG A N 1
ATOM 672 C CA . ARG A 1 89 ? 10.762 -6.460 -5.158 1.00 92.00 89 ARG A CA 1
ATOM 673 C C . ARG A 1 89 ? 10.908 -7.751 -4.365 1.00 92.00 89 ARG A C 1
ATOM 675 O O . ARG A 1 89 ? 9.931 -8.215 -3.789 1.00 92.00 89 ARG A O 1
ATOM 682 N N . ARG A 1 90 ? 12.116 -8.320 -4.296 1.00 89.62 90 ARG A N 1
ATOM 683 C CA . ARG A 1 90 ? 12.357 -9.546 -3.521 1.00 89.62 90 ARG A CA 1
ATOM 684 C C . ARG A 1 90 ? 12.113 -9.340 -2.033 1.00 89.62 90 ARG A C 1
ATOM 686 O O . ARG A 1 90 ? 11.569 -10.236 -1.402 1.00 89.62 90 ARG A O 1
ATOM 693 N N . ALA A 1 91 ? 12.485 -8.183 -1.492 1.00 88.56 91 ALA A N 1
ATOM 694 C CA . ALA A 1 91 ? 12.299 -7.900 -0.076 1.00 88.56 91 ALA A CA 1
ATOM 695 C C . ALA A 1 91 ? 10.821 -7.738 0.321 1.00 88.56 91 ALA A C 1
ATOM 697 O O . ALA A 1 91 ? 10.445 -8.160 1.408 1.00 88.56 91 ALA A O 1
ATOM 698 N N . LEU A 1 92 ? 9.990 -7.149 -0.548 1.00 90.94 92 LEU A N 1
ATOM 699 C CA . LEU A 1 92 ? 8.587 -6.836 -0.242 1.00 90.94 92 LEU A CA 1
ATOM 700 C C . LEU A 1 92 ? 7.598 -7.885 -0.763 1.00 90.94 92 LEU A C 1
ATOM 702 O O . LEU A 1 92 ? 6.577 -8.130 -0.137 1.00 90.94 92 LEU A O 1
ATOM 706 N N . PHE A 1 93 ? 7.886 -8.514 -1.902 1.00 89.69 93 PHE A N 1
ATOM 707 C CA . PHE A 1 93 ? 6.975 -9.448 -2.573 1.00 89.69 93 PHE A CA 1
ATOM 708 C C . PHE A 1 93 ? 7.543 -10.862 -2.723 1.00 89.69 93 PHE A C 1
ATOM 710 O O . PHE A 1 93 ? 6.802 -11.776 -3.080 1.00 89.69 93 PHE A O 1
ATOM 717 N N . GLY A 1 94 ? 8.839 -11.081 -2.485 1.00 86.81 94 GLY A N 1
ATOM 718 C CA . GLY A 1 94 ? 9.471 -12.384 -2.691 1.00 86.81 94 GLY A CA 1
ATOM 719 C C . GLY A 1 94 ? 9.251 -12.915 -4.112 1.00 86.81 94 GLY A C 1
ATOM 720 O O . GLY A 1 94 ? 9.664 -12.294 -5.095 1.00 86.81 94 GLY A O 1
ATOM 721 N N . ALA A 1 95 ? 8.592 -14.072 -4.215 1.00 84.94 95 ALA A N 1
ATOM 722 C CA . ALA A 1 95 ? 8.221 -14.702 -5.484 1.00 84.94 95 ALA A CA 1
ATOM 723 C C . ALA A 1 95 ? 6.817 -14.309 -5.993 1.00 84.94 95 ALA A C 1
ATOM 725 O O . ALA A 1 95 ? 6.454 -14.696 -7.099 1.00 84.94 95 ALA A O 1
ATOM 726 N N . ALA A 1 96 ? 6.033 -13.549 -5.218 1.00 85.31 96 ALA A N 1
ATOM 727 C CA . ALA A 1 96 ? 4.637 -13.236 -5.538 1.00 85.31 96 ALA A CA 1
ATOM 728 C C . ALA A 1 96 ? 4.473 -12.214 -6.678 1.00 85.31 96 ALA A C 1
ATOM 730 O O . ALA A 1 96 ? 3.407 -12.136 -7.280 1.00 85.31 96 ALA A O 1
ATOM 731 N N . LEU A 1 97 ? 5.515 -11.436 -6.989 1.00 88.62 97 LEU A N 1
ATOM 732 C CA . LEU A 1 97 ? 5.494 -10.447 -8.068 1.00 88.62 97 LEU A CA 1
ATOM 733 C C . LEU A 1 97 ? 6.619 -10.741 -9.073 1.00 88.62 97 LEU A C 1
ATOM 735 O O . LEU A 1 97 ? 7.779 -10.729 -8.656 1.00 88.62 97 LEU A O 1
ATOM 739 N N . PRO A 1 98 ? 6.338 -10.982 -10.368 1.00 87.62 98 PRO A N 1
ATOM 740 C CA . PRO A 1 98 ? 7.378 -11.198 -11.376 1.00 87.62 98 PRO A CA 1
ATOM 741 C C . PRO A 1 98 ? 8.179 -9.915 -11.654 1.00 87.62 98 PRO A C 1
ATOM 743 O O . PRO A 1 98 ? 7.702 -8.808 -11.413 1.00 87.62 98 PRO A O 1
ATOM 746 N N . ASP A 1 99 ? 9.380 -10.042 -12.230 1.00 85.50 99 ASP A N 1
ATOM 747 C CA . ASP A 1 99 ? 10.249 -8.895 -12.572 1.00 85.50 99 ASP A CA 1
ATOM 748 C C . ASP A 1 99 ? 9.629 -7.918 -13.584 1.00 85.50 99 ASP A C 1
ATOM 750 O O . ASP A 1 99 ? 10.031 -6.755 -13.680 1.00 85.50 99 ASP A O 1
ATOM 754 N N . THR A 1 100 ? 8.654 -8.387 -14.361 1.00 84.44 100 THR A N 1
ATOM 755 C CA . THR A 1 100 ? 7.890 -7.588 -15.326 1.00 84.44 100 THR A CA 1
ATOM 756 C C . THR A 1 100 ? 6.707 -6.856 -14.696 1.00 84.44 100 THR A C 1
ATOM 758 O O . THR A 1 100 ? 6.109 -6.013 -15.359 1.00 84.44 100 THR A O 1
ATOM 761 N N . GLY A 1 101 ? 6.357 -7.180 -13.449 1.00 84.75 101 GLY A N 1
ATOM 762 C CA . GLY A 1 101 ? 5.222 -6.593 -12.753 1.00 84.75 101 GLY A CA 1
ATOM 763 C C . GLY A 1 101 ? 5.438 -5.129 -12.377 1.00 84.75 101 GLY A C 1
ATOM 764 O O . GLY A 1 101 ? 6.562 -4.620 -12.341 1.00 84.75 101 GLY A O 1
ATOM 765 N N . SER A 1 102 ? 4.334 -4.461 -12.066 1.00 87.00 102 SER A N 1
ATOM 766 C CA . SER A 1 102 ? 4.324 -3.136 -11.451 1.00 87.00 102 SER A CA 1
ATOM 767 C C . SER A 1 102 ? 3.913 -3.229 -9.989 1.00 87.00 102 SER A C 1
ATOM 769 O O . SER A 1 102 ? 3.235 -4.171 -9.578 1.00 87.00 102 SER A O 1
ATOM 771 N N . ALA A 1 103 ? 4.320 -2.248 -9.195 1.00 90.88 103 ALA A N 1
ATOM 772 C CA . ALA A 1 103 ? 3.942 -2.147 -7.800 1.00 90.88 103 ALA A CA 1
ATOM 773 C C . ALA A 1 103 ? 3.617 -0.706 -7.406 1.00 90.88 103 ALA A C 1
ATOM 775 O O . ALA A 1 103 ? 4.079 0.252 -8.031 1.00 90.88 103 ALA A O 1
ATOM 776 N N . ALA A 1 104 ? 2.861 -0.580 -6.324 1.00 90.69 104 ALA A N 1
ATOM 777 C CA . ALA A 1 104 ? 2.700 0.647 -5.574 1.00 90.69 104 ALA A CA 1
ATOM 778 C C . ALA A 1 104 ? 3.086 0.411 -4.111 1.00 90.69 104 ALA A C 1
ATOM 780 O O . ALA A 1 104 ? 2.649 -0.563 -3.499 1.00 90.69 104 ALA A O 1
ATOM 781 N N . LEU A 1 105 ? 3.905 1.299 -3.551 1.00 92.81 105 LEU A N 1
ATOM 782 C CA . LEU A 1 105 ? 4.256 1.298 -2.133 1.00 92.81 105 LEU A CA 1
ATOM 783 C C . LEU A 1 105 ? 3.676 2.539 -1.472 1.00 92.81 105 LEU A C 1
ATOM 785 O O . LEU A 1 105 ? 3.853 3.654 -1.966 1.00 92.81 105 LEU A O 1
ATOM 789 N N . ILE A 1 106 ? 3.026 2.338 -0.332 1.00 93.31 106 ILE A N 1
ATOM 790 C CA . ILE A 1 106 ? 2.419 3.398 0.465 1.00 93.31 106 ILE A CA 1
ATOM 791 C C . ILE A 1 106 ? 2.943 3.267 1.894 1.00 93.31 106 ILE A C 1
ATOM 793 O O . ILE A 1 106 ? 2.853 2.203 2.508 1.00 93.31 106 ILE A O 1
ATOM 797 N N . ALA A 1 107 ? 3.511 4.345 2.427 1.00 93.56 107 ALA A N 1
ATOM 798 C CA . ALA A 1 107 ? 3.901 4.407 3.829 1.00 93.56 107 ALA A CA 1
ATOM 799 C C . ALA A 1 107 ? 2.654 4.667 4.686 1.00 93.56 107 ALA A C 1
ATOM 801 O O . ALA A 1 107 ? 1.917 5.617 4.436 1.00 93.56 107 ALA A O 1
ATOM 802 N N . ILE A 1 108 ? 2.419 3.827 5.691 1.00 94.06 108 ILE A N 1
ATOM 803 C CA . ILE A 1 108 ? 1.227 3.867 6.542 1.00 94.06 108 ILE A CA 1
ATOM 804 C C . ILE A 1 108 ? 1.624 4.290 7.956 1.00 94.06 108 ILE A C 1
ATOM 806 O O . ILE A 1 108 ? 2.486 3.685 8.610 1.00 94.06 108 ILE A O 1
ATOM 810 N N . GLY A 1 109 ? 0.969 5.335 8.444 1.00 88.25 109 GLY A N 1
ATOM 811 C CA . GLY A 1 109 ? 1.199 5.916 9.757 1.00 88.25 109 GLY A CA 1
ATOM 812 C C . GLY A 1 109 ? 0.855 7.400 9.788 1.00 88.25 109 GLY A C 1
ATOM 813 O O . GLY A 1 109 ? 0.758 8.059 8.756 1.00 88.25 109 GLY A O 1
ATOM 814 N N . SER A 1 110 ? 0.673 7.930 10.997 1.00 79.56 110 SER A N 1
ATOM 815 C CA . SER A 1 110 ? 0.324 9.338 11.195 1.00 79.56 110 SER A CA 1
ATOM 816 C C . SER A 1 110 ? 1.364 10.273 10.574 1.00 79.56 110 SER A C 1
ATOM 818 O O . SER A 1 110 ? 2.570 10.052 10.709 1.00 79.56 110 SER A O 1
ATOM 820 N N . ASN A 1 111 ? 0.910 11.378 9.977 1.00 72.50 111 ASN A N 1
ATOM 821 C CA . ASN A 1 111 ? 1.782 12.441 9.464 1.00 72.50 111 ASN A CA 1
ATOM 822 C C . ASN A 1 111 ? 2.693 13.049 10.546 1.00 72.50 111 ASN A C 1
ATOM 824 O O . ASN A 1 111 ? 3.756 13.576 10.229 1.00 72.50 111 ASN A O 1
ATOM 828 N N . LEU A 1 112 ? 2.318 12.917 11.821 1.00 74.12 112 LEU A N 1
ATOM 829 C CA . LEU A 1 112 ? 3.051 13.457 12.968 1.00 74.12 112 LEU A CA 1
ATOM 830 C C . LEU A 1 112 ? 4.110 12.495 13.536 1.00 74.12 112 LEU A C 1
ATOM 832 O O . LEU A 1 112 ? 4.946 12.911 14.334 1.00 74.12 112 LEU A O 1
ATOM 836 N N . ALA A 1 113 ? 4.093 11.219 13.142 1.00 78.75 113 ALA A N 1
ATOM 837 C CA . ALA A 1 113 ? 4.991 10.181 13.655 1.00 78.75 113 ALA A CA 1
ATOM 838 C C . ALA A 1 113 ? 5.686 9.433 12.512 1.00 78.75 113 ALA A C 1
ATOM 840 O O . ALA A 1 113 ? 5.289 9.552 11.354 1.00 78.75 113 ALA A O 1
ATOM 841 N N . LYS A 1 114 ? 6.738 8.660 12.807 1.00 83.44 114 LYS A N 1
ATOM 842 C CA . LYS A 1 114 ? 7.340 7.777 11.794 1.00 83.44 114 LYS A CA 1
ATOM 843 C C . LYS A 1 114 ? 6.290 6.763 11.303 1.00 83.44 114 LYS A C 1
ATOM 845 O O . LYS A 1 114 ? 5.523 6.266 12.134 1.00 83.44 114 LYS A O 1
ATOM 850 N N . PRO A 1 115 ? 6.242 6.452 9.993 1.00 87.81 115 PRO A N 1
ATOM 851 C CA . PRO A 1 115 ? 5.375 5.393 9.497 1.00 87.81 115 PRO A CA 1
ATOM 852 C C . PRO A 1 115 ? 5.717 4.081 10.204 1.00 87.81 115 PRO A C 1
ATOM 854 O O . PRO A 1 115 ? 6.881 3.821 10.518 1.00 87.81 115 PRO A O 1
ATOM 857 N N . ARG A 1 116 ? 4.691 3.278 10.485 1.00 91.44 116 ARG A N 1
ATOM 858 C CA . ARG A 1 116 ? 4.831 1.982 11.168 1.00 91.44 116 ARG A CA 1
ATOM 859 C C . ARG A 1 116 ? 4.734 0.816 10.198 1.00 91.44 116 ARG A C 1
ATOM 861 O O . ARG A 1 116 ? 5.331 -0.228 10.448 1.00 91.44 116 ARG A O 1
ATOM 868 N N . TRP A 1 117 ? 4.018 1.008 9.094 1.00 94.00 117 TRP A N 1
ATOM 869 C CA . TRP A 1 117 ? 3.762 -0.043 8.123 1.00 94.00 117 TRP A CA 1
ATOM 870 C C . TRP A 1 117 ? 4.029 0.427 6.697 1.00 94.00 117 TRP A C 1
ATOM 872 O O . TRP A 1 117 ? 4.027 1.623 6.401 1.00 94.00 117 TRP A O 1
ATOM 882 N N . ILE A 1 118 ? 4.236 -0.537 5.811 1.00 95.06 118 ILE A N 1
ATOM 883 C CA . ILE A 1 118 ? 4.288 -0.357 4.364 1.00 95.06 118 ILE A CA 1
ATOM 884 C C . ILE A 1 118 ? 3.147 -1.172 3.776 1.00 95.06 118 ILE A C 1
ATOM 886 O O . ILE A 1 118 ? 3.119 -2.391 3.939 1.00 95.06 118 ILE A O 1
ATOM 890 N N . LEU A 1 119 ? 2.227 -0.511 3.081 1.00 95.38 119 LEU A N 1
ATOM 891 C CA . LEU A 1 119 ? 1.261 -1.184 2.226 1.00 95.38 119 LEU A CA 1
ATOM 892 C C . LEU A 1 119 ? 1.889 -1.344 0.841 1.00 95.38 119 LEU A C 1
ATOM 894 O O . LEU A 1 119 ? 2.136 -0.362 0.139 1.00 95.38 119 LEU A O 1
ATOM 898 N N . ALA A 1 120 ? 2.186 -2.587 0.482 1.00 94.69 120 ALA A N 1
ATOM 899 C CA . ALA A 1 120 ? 2.792 -2.965 -0.781 1.00 94.69 120 ALA A CA 1
ATOM 900 C C . ALA A 1 120 ? 1.734 -3.632 -1.665 1.00 94.69 120 ALA A C 1
ATOM 902 O O . ALA A 1 120 ? 1.185 -4.673 -1.309 1.00 94.69 120 ALA A O 1
ATOM 903 N N . LEU A 1 121 ? 1.452 -3.027 -2.815 1.00 92.50 121 LEU A N 1
ATOM 904 C CA . LEU A 1 121 ? 0.489 -3.500 -3.805 1.00 92.50 121 LEU A CA 1
ATOM 905 C C . LEU A 1 121 ? 1.234 -3.891 -5.078 1.00 92.50 121 LEU A C 1
ATOM 907 O O . LEU A 1 121 ? 2.114 -3.161 -5.523 1.00 92.50 121 LEU A O 1
ATOM 911 N N . GLY A 1 122 ? 0.891 -5.023 -5.674 1.00 89.94 122 GLY A N 1
ATOM 912 C CA . GLY A 1 122 ? 1.571 -5.588 -6.829 1.00 89.94 122 GLY A CA 1
ATOM 913 C C . GLY A 1 122 ? 0.583 -6.031 -7.897 1.00 89.94 122 GLY A C 1
ATOM 914 O O . GLY A 1 122 ? -0.467 -6.600 -7.596 1.00 89.94 122 GLY A O 1
ATOM 915 N N . ARG A 1 123 ? 0.937 -5.777 -9.155 1.00 88.06 123 ARG A N 1
ATOM 916 C CA . ARG A 1 123 ? 0.242 -6.294 -10.331 1.00 88.06 123 ARG A CA 1
ATOM 917 C C . ARG A 1 123 ? 1.228 -6.967 -11.271 1.00 88.06 123 ARG A C 1
ATOM 919 O O . ARG A 1 123 ? 2.289 -6.418 -11.562 1.00 88.06 123 ARG A O 1
ATOM 926 N N . ILE A 1 124 ? 0.868 -8.128 -11.808 1.00 85.88 124 ILE A N 1
ATOM 927 C CA . ILE A 1 124 ? 1.699 -8.852 -12.781 1.00 85.88 124 ILE A CA 1
ATOM 928 C C . ILE A 1 124 ? 1.829 -8.075 -14.098 1.00 85.88 124 ILE A C 1
ATOM 930 O O . ILE A 1 124 ? 2.796 -8.255 -14.837 1.00 85.88 124 ILE A O 1
ATOM 934 N N . THR A 1 125 ? 0.870 -7.187 -14.379 1.00 80.31 125 THR A N 1
ATOM 935 C CA . THR A 1 125 ? 0.871 -6.311 -15.551 1.00 80.31 125 THR A CA 1
ATOM 936 C C . THR A 1 125 ? 1.809 -5.108 -15.353 1.00 80.31 125 THR A C 1
ATOM 938 O O . THR A 1 125 ? 1.667 -4.408 -14.343 1.00 80.31 125 THR A O 1
ATOM 941 N N . PRO A 1 126 ? 2.696 -4.790 -16.317 1.00 74.12 126 PRO A N 1
ATOM 942 C CA . PRO A 1 126 ? 3.653 -3.679 -16.212 1.00 74.12 126 PRO A CA 1
ATOM 943 C C . PRO A 1 126 ? 3.007 -2.292 -16.081 1.00 74.12 126 PRO A C 1
ATOM 945 O O . PRO A 1 126 ? 3.561 -1.418 -15.423 1.00 74.12 126 PRO A O 1
ATOM 948 N N . ASP A 1 127 ? 1.823 -2.102 -16.668 1.00 70.25 127 ASP A N 1
ATOM 949 C CA . ASP A 1 127 ? 1.095 -0.823 -16.655 1.00 70.25 127 ASP A CA 1
ATOM 950 C C . ASP A 1 127 ? 0.052 -0.741 -15.530 1.00 70.25 127 ASP A C 1
ATOM 952 O O . ASP A 1 127 ? -0.792 0.153 -15.508 1.00 70.25 127 ASP A O 1
ATOM 956 N N . GLY A 1 128 ? 0.086 -1.693 -14.593 1.00 62.56 128 GLY A N 1
ATOM 957 C CA . GLY A 1 128 ? -0.914 -1.810 -13.538 1.00 62.56 128 GLY A CA 1
ATOM 958 C C . GLY A 1 128 ? -0.887 -0.680 -12.506 1.00 62.56 128 GLY A C 1
ATOM 959 O O . GLY A 1 128 ? -1.929 -0.382 -11.930 1.00 62.56 128 GLY A O 1
ATOM 960 N N . PHE A 1 129 ? 0.278 -0.053 -12.321 1.00 67.94 129 PHE A N 1
ATOM 961 C CA . PHE A 1 129 ? 0.506 1.129 -11.487 1.00 67.94 129 PHE A CA 1
ATOM 962 C C . PHE A 1 129 ? 1.318 2.169 -12.266 1.00 67.94 129 PHE A C 1
ATOM 964 O O . PHE A 1 129 ? 2.494 2.409 -11.982 1.00 67.94 129 PHE A O 1
ATOM 971 N N . ASN A 1 130 ? 0.710 2.748 -13.304 1.00 60.00 130 ASN A N 1
ATOM 972 C CA . ASN A 1 130 ? 1.372 3.744 -14.140 1.00 60.00 130 ASN A CA 1
ATOM 973 C C . ASN A 1 130 ? 1.441 5.111 -13.418 1.00 60.00 130 ASN A C 1
ATOM 975 O O . ASN A 1 130 ? 0.392 5.673 -13.094 1.00 60.00 130 ASN A O 1
ATOM 979 N N . PRO A 1 131 ? 2.639 5.702 -13.221 1.00 58.25 131 PRO A N 1
ATOM 980 C CA . PRO A 1 131 ? 2.799 7.014 -12.587 1.00 58.25 131 PRO A CA 1
ATOM 981 C C . PRO A 1 131 ? 2.002 8.146 -13.255 1.00 58.25 131 PRO A C 1
ATOM 983 O O . PRO A 1 131 ? 1.669 9.129 -12.594 1.00 58.25 131 PRO A O 1
ATOM 986 N N . SER A 1 132 ? 1.668 8.020 -14.547 1.00 52.31 132 SER A N 1
ATOM 987 C CA . SER A 1 132 ? 0.880 9.018 -15.282 1.00 52.31 132 SER A CA 1
ATOM 988 C C . SER A 1 132 ? -0.581 9.110 -14.828 1.00 52.31 132 SER A C 1
ATOM 990 O O . SER A 1 132 ? -1.251 10.078 -15.176 1.00 52.31 132 SER A O 1
ATOM 992 N N . GLN A 1 133 ? -1.084 8.122 -14.076 1.00 57.66 133 GLN A N 1
ATOM 993 C CA . GLN A 1 133 ? -2.436 8.127 -13.498 1.00 57.66 133 GLN A CA 1
ATOM 994 C C . GLN A 1 133 ? -2.523 8.950 -12.198 1.00 57.66 133 GLN A C 1
ATOM 996 O O . GLN A 1 133 ? -3.616 9.199 -11.697 1.00 57.66 133 GLN A O 1
ATOM 1001 N N . GLY A 1 134 ? -1.384 9.436 -11.690 1.00 60.34 134 GLY A N 1
ATOM 1002 C CA . GLY A 1 134 ? -1.297 10.221 -10.462 1.00 60.34 134 GLY A CA 1
ATOM 1003 C C . GLY A 1 134 ? -1.252 9.358 -9.198 1.00 60.34 134 GLY A C 1
ATOM 1004 O O . GLY A 1 134 ? -1.645 8.196 -9.183 1.00 60.34 134 GLY A O 1
ATOM 1005 N N . THR A 1 135 ? -0.742 9.936 -8.109 1.00 73.00 135 THR A N 1
ATOM 1006 C CA . THR A 1 135 ? -0.580 9.254 -6.811 1.00 73.00 135 THR A CA 1
ATOM 1007 C C . THR A 1 135 ? -1.678 9.593 -5.804 1.00 73.00 135 THR A C 1
ATOM 1009 O O . THR A 1 135 ? -1.680 9.040 -4.708 1.00 73.00 135 THR A O 1
ATOM 1012 N N . LEU A 1 136 ? -2.628 10.465 -6.167 1.00 79.19 136 LEU A N 1
ATOM 1013 C CA . LEU A 1 136 ? -3.650 10.987 -5.254 1.00 79.19 136 LEU A CA 1
ATOM 1014 C C . LEU A 1 136 ? -4.478 9.873 -4.600 1.00 79.19 136 LEU A C 1
ATOM 1016 O O . LEU A 1 136 ? -4.619 9.854 -3.381 1.00 79.19 136 LEU A O 1
ATOM 1020 N N . PHE A 1 137 ? -4.947 8.907 -5.391 1.00 79.56 137 PHE A N 1
ATOM 1021 C CA . PHE A 1 137 ? -5.708 7.766 -4.880 1.00 79.56 137 PHE A CA 1
ATOM 1022 C C . PHE A 1 137 ? -4.899 6.915 -3.897 1.00 79.56 137 PHE A C 1
ATOM 1024 O O . PHE A 1 137 ? -5.419 6.476 -2.878 1.00 79.56 137 PHE A O 1
ATOM 1031 N N . LEU A 1 138 ? -3.606 6.714 -4.159 1.00 86.19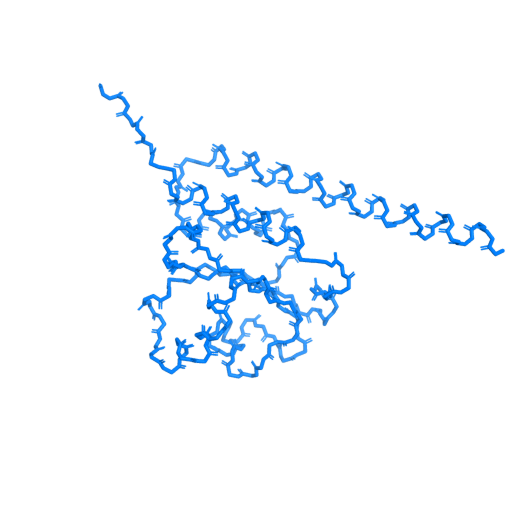 138 LEU A N 1
ATOM 1032 C CA . LEU A 1 138 ? -2.730 5.944 -3.272 1.00 86.19 138 LEU A CA 1
ATOM 1033 C C . LEU A 1 138 ? -2.464 6.687 -1.961 1.00 86.19 138 LEU A C 1
ATOM 1035 O O . LEU A 1 138 ? -2.407 6.061 -0.905 1.00 86.19 138 LEU A O 1
ATOM 1039 N N . THR A 1 139 ? -2.359 8.017 -2.013 1.00 88.06 139 THR A N 1
ATOM 1040 C CA . THR A 1 139 ? -2.308 8.856 -0.811 1.00 88.06 139 THR A CA 1
ATOM 1041 C C . THR A 1 139 ? -3.587 8.700 0.012 1.00 88.06 139 THR A C 1
ATOM 1043 O O . THR A 1 139 ? -3.501 8.412 1.202 1.00 88.06 139 THR A O 1
ATOM 1046 N N . GLN A 1 140 ? -4.762 8.793 -0.617 1.00 88.88 140 GLN A N 1
ATOM 1047 C CA . GLN A 1 140 ? -6.052 8.633 0.065 1.00 88.88 140 GLN A CA 1
ATOM 1048 C C . GLN A 1 140 ? -6.218 7.232 0.673 1.00 88.88 140 GLN A C 1
ATOM 1050 O O . GLN A 1 140 ? -6.663 7.105 1.811 1.00 88.88 140 GLN A O 1
ATOM 1055 N N . ILE A 1 141 ? -5.806 6.175 -0.036 1.00 90.69 141 ILE A N 1
ATOM 1056 C CA . ILE A 1 141 ? -5.768 4.810 0.511 1.00 90.69 141 ILE A CA 1
ATOM 1057 C C . ILE A 1 141 ? -4.872 4.764 1.754 1.00 90.69 141 ILE A C 1
ATOM 1059 O O . ILE A 1 141 ? -5.269 4.203 2.773 1.00 90.69 141 ILE A O 1
ATOM 1063 N N . GLY A 1 142 ? -3.688 5.379 1.700 1.00 91.62 142 GLY A N 1
ATOM 1064 C CA . GLY A 1 142 ? -2.772 5.445 2.837 1.00 91.62 142 GLY A CA 1
ATOM 1065 C C . GLY A 1 142 ? -3.368 6.142 4.059 1.00 91.62 142 GLY A C 1
ATOM 1066 O O . GLY A 1 142 ? -3.218 5.655 5.182 1.00 91.62 142 GLY A O 1
ATOM 1067 N N . GLU A 1 143 ? -4.085 7.243 3.848 1.00 91.62 143 GLU A N 1
ATOM 1068 C CA . GLU A 1 143 ? -4.784 7.983 4.903 1.00 91.62 143 GLU A CA 1
ATOM 1069 C C . GLU A 1 143 ? -5.923 7.162 5.515 1.00 91.62 143 GLU A C 1
ATOM 1071 O O . GLU A 1 143 ? -6.004 7.052 6.739 1.00 91.62 143 GLU A O 1
ATOM 1076 N N . LEU A 1 144 ? -6.753 6.523 4.684 1.00 93.12 144 LEU A N 1
ATOM 1077 C CA . LEU A 1 144 ? -7.854 5.666 5.133 1.00 93.12 144 LEU A CA 1
ATOM 1078 C C . LEU A 1 144 ? -7.349 4.468 5.940 1.00 93.12 144 LEU A C 1
ATOM 1080 O O . LEU A 1 144 ? -7.866 4.190 7.020 1.00 93.12 144 LEU A O 1
ATOM 1084 N N . VAL A 1 145 ? -6.316 3.782 5.448 1.00 93.88 145 VAL A N 1
ATOM 1085 C CA . VAL A 1 145 ? -5.713 2.634 6.139 1.00 93.88 145 VAL A CA 1
ATOM 1086 C C . VAL A 1 145 ? -5.036 3.076 7.435 1.00 93.88 145 VAL A C 1
ATOM 1088 O O . VAL A 1 145 ? -5.170 2.402 8.455 1.00 93.88 145 VAL A O 1
ATOM 1091 N N . THR A 1 146 ? -4.352 4.224 7.437 1.00 93.19 146 THR A N 1
ATOM 1092 C CA . THR A 1 146 ? -3.783 4.796 8.665 1.00 93.19 146 THR A CA 1
ATOM 1093 C C . THR A 1 146 ? -4.883 5.057 9.685 1.00 93.19 146 THR A C 1
ATOM 1095 O O . THR A 1 146 ? -4.791 4.559 10.803 1.00 93.19 146 THR A O 1
ATOM 1098 N N . ALA A 1 147 ? -5.938 5.778 9.293 1.00 91.31 147 ALA A N 1
ATOM 1099 C CA . ALA A 1 147 ? -7.063 6.084 10.166 1.00 91.31 147 ALA A CA 1
ATOM 1100 C C . ALA A 1 147 ? -7.689 4.801 10.717 1.00 91.31 147 ALA A C 1
ATOM 1102 O O . ALA A 1 147 ? -7.855 4.686 11.927 1.00 91.31 147 ALA A O 1
ATOM 1103 N N . TYR A 1 148 ? -7.940 3.812 9.858 1.00 91.81 148 TYR A N 1
ATOM 1104 C CA . TYR A 1 148 ? -8.487 2.515 10.238 1.00 91.81 148 TYR A CA 1
ATOM 1105 C C . TYR A 1 148 ? -7.635 1.791 11.288 1.00 91.81 148 TYR A C 1
ATOM 1107 O O . TYR A 1 148 ? -8.175 1.332 12.288 1.00 91.81 148 TYR A O 1
ATOM 1115 N N . LEU A 1 149 ? -6.312 1.735 11.112 1.00 90.25 149 LEU A N 1
ATOM 1116 C CA . LEU A 1 149 ? -5.408 1.052 12.045 1.00 90.25 149 LEU A CA 1
ATOM 1117 C C . LEU A 1 149 ? -5.166 1.834 13.345 1.00 90.25 149 LEU A C 1
ATOM 1119 O O . LEU A 1 149 ? -4.847 1.233 14.367 1.00 90.25 149 LEU A O 1
ATOM 1123 N N . THR A 1 150 ? -5.284 3.164 13.317 1.00 86.62 150 THR A N 1
ATOM 1124 C CA . THR A 1 150 ? -5.084 4.022 14.500 1.00 86.62 150 THR A CA 1
ATOM 1125 C C . THR A 1 150 ? -6.371 4.363 15.239 1.00 86.62 150 THR A C 1
ATOM 1127 O O . THR A 1 150 ? -6.309 4.967 16.304 1.00 86.62 150 THR A O 1
ATOM 1130 N N . CYS A 1 151 ? -7.538 4.026 14.684 1.00 78.88 151 CYS A N 1
ATOM 1131 C CA . CYS A 1 151 ? -8.815 4.295 15.323 1.00 78.88 151 CYS A CA 1
ATOM 1132 C C . CYS A 1 151 ? -8.971 3.359 16.524 1.00 78.88 151 CYS A C 1
ATOM 1134 O O . CYS A 1 151 ? -9.420 2.214 16.408 1.00 78.88 151 CYS A O 1
ATOM 1136 N N . GLU A 1 152 ? -8.566 3.855 17.687 1.00 58.56 152 GLU A N 1
ATOM 1137 C CA . GLU A 1 152 ? -8.851 3.242 18.971 1.00 58.56 152 GLU A CA 1
ATOM 1138 C C . GLU A 1 152 ? -10.377 3.181 19.107 1.00 58.56 152 GLU A C 1
ATOM 1140 O O . GLU A 1 152 ? -11.053 4.211 19.085 1.00 58.56 152 GLU A O 1
ATOM 1145 N N . HIS A 1 153 ? -10.954 1.979 19.213 1.00 50.44 153 HIS A N 1
ATOM 1146 C CA . HIS A 1 153 ? -12.304 1.880 19.751 1.00 50.44 153 HIS A CA 1
ATOM 1147 C C . HIS A 1 153 ? -12.210 2.386 21.187 1.00 50.44 153 HIS A C 1
ATOM 1149 O O . HIS A 1 153 ? -11.820 1.642 22.084 1.00 50.44 153 HIS A O 1
ATOM 1155 N N . THR A 1 154 ? -12.568 3.647 21.423 1.00 42.94 154 THR A N 1
ATOM 1156 C CA . THR A 1 154 ? -13.053 4.049 22.735 1.00 42.94 154 THR A CA 1
ATOM 1157 C C . THR A 1 154 ? -14.337 3.257 22.953 1.00 42.94 154 THR A C 1
ATOM 1159 O O . THR A 1 154 ? -15.432 3.705 22.623 1.00 42.94 154 THR A O 1
ATOM 1162 N N . SER A 1 155 ? -14.202 2.022 23.436 1.00 41.69 155 SER A N 1
ATOM 1163 C CA . SER A 1 155 ? -15.284 1.339 24.118 1.00 41.69 155 SER A CA 1
ATOM 1164 C C . SER A 1 155 ? -15.572 2.197 25.340 1.00 41.69 155 SER A C 1
ATOM 1166 O O . SER A 1 155 ? -14.846 2.141 26.332 1.00 41.69 155 SER A O 1
ATOM 1168 N N . ALA A 1 156 ? -16.561 3.079 25.210 1.00 38.84 156 ALA A N 1
ATOM 1169 C CA . ALA A 1 156 ? -17.202 3.693 26.352 1.00 38.84 156 ALA A CA 1
ATOM 1170 C C . ALA A 1 156 ? -17.770 2.544 27.195 1.00 38.84 156 ALA A C 1
ATOM 1172 O O . ALA A 1 156 ? -18.786 1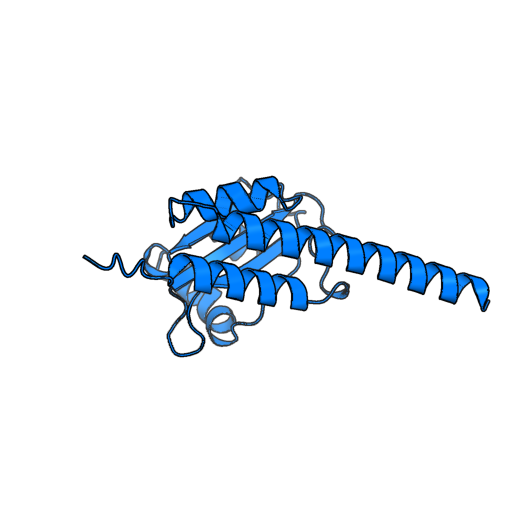.950 26.831 1.00 38.84 156 ALA A O 1
ATOM 1173 N N . SER A 1 157 ? -17.025 2.170 28.236 1.00 37.66 157 SER A N 1
ATOM 1174 C CA . SER A 1 157 ? -17.554 1.459 29.400 1.00 37.66 157 SER A CA 1
ATOM 1175 C C . SER A 1 157 ? -18.352 2.423 30.263 1.00 37.66 157 SER A C 1
ATOM 1177 O O . SER A 1 157 ? -17.938 3.603 30.352 1.00 37.66 157 SER A O 1
#

pLDDT: mean 80.38, std 17.53, range [26.86, 95.38]